Protein AF-A0A842L387-F1 (afdb_monomer_lite)

Radius of gyration: 20.66 Å; chains: 1; bounding box: 51×34×60 Å

Sequence (179 aa):
MAKFEDKVDLYDDRGNLVEEDVPIEALSPLWNPAIRSIVQGIKRTVAVNLEGIEGALKTAKVAGPGCRIPGRELDLDILGNAEAIAETAKEMIQVSEDDDTKVELLHGGKRALVQVPTTRFEAAAEYSVAPLVTASAFLQAIIKELDVSMYDANMVKAAILGRYPQSVEYLGGNIATML

Secondary structure (DSSP, 8-state):
--S---EEEEE-TTS-EEEEEEEGGGGSTTT-HHHHHHHHHHHHEEEEEHHHHHHHHHHT--SSTT---TT------TTTTHHHHHHHHHHHH-SSTTSS-EEEEETTTTEEEEE--HHHHHS-SSSTHHHHHHHHHHHHHHHHHTT--TTTHHHHHHHHHTTTTTSSS-TT-SEE---

Foldseek 3Di:
DDPDPDFDFDADPVGHTDGGRHDPCCPPCVNPVVSVVVVLQQLFKKKFQQLQLQVCQQQQVFQAPPDHDPPLHDRFPCLVCLPQLQVQLQVQQDPDPPFPWDWDAPPSSRMIITGRGCVQVVPDPGRVCNLVSSLVSSLVSSCVVRVADPVNSVSSSRQAQHNPPVPVGSHRHRMDGPD

Structure (mmCIF, N/CA/C/O backbone):
data_AF-A0A842L387-F1
#
_entry.id   AF-A0A842L387-F1
#
loop_
_atom_site.group_PDB
_atom_site.id
_atom_site.type_symbol
_atom_site.label_atom_id
_atom_site.label_alt_id
_atom_site.label_comp_id
_atom_site.label_asym_id
_atom_site.label_entity_id
_atom_site.label_seq_id
_atom_site.pdbx_PDB_ins_code
_atom_site.Cartn_x
_atom_site.Cartn_y
_atom_site.Cartn_z
_atom_site.occupancy
_atom_site.B_iso_or_equiv
_atom_site.auth_seq_id
_atom_site.auth_comp_id
_atom_site.auth_asym_id
_atom_site.auth_atom_id
_atom_site.pdbx_PDB_model_num
ATOM 1 N N . MET A 1 1 ? -19.598 5.202 33.213 1.00 61.97 1 MET A N 1
ATOM 2 C CA . MET A 1 1 ? -21.042 4.900 33.135 1.00 61.97 1 MET A CA 1
ATOM 3 C C . MET A 1 1 ? -21.438 5.145 31.690 1.00 61.97 1 MET A C 1
ATOM 5 O O . MET A 1 1 ? -20.968 6.148 31.159 1.00 61.97 1 MET A O 1
ATOM 9 N N . ALA A 1 2 ? -22.161 4.225 31.045 1.00 79.50 2 ALA A N 1
ATOM 10 C CA . ALA A 1 2 ? -22.647 4.460 29.685 1.00 79.50 2 ALA A CA 1
ATOM 11 C C . ALA A 1 2 ? -23.512 5.733 29.678 1.00 79.50 2 ALA A C 1
ATOM 13 O O . ALA A 1 2 ? -24.222 6.006 30.647 1.00 79.50 2 ALA A O 1
ATOM 14 N N . LYS A 1 3 ? -23.373 6.548 28.636 1.00 93.31 3 LYS A N 1
ATOM 15 C CA . LYS A 1 3 ? -24.178 7.745 28.397 1.00 93.31 3 LYS A CA 1
ATOM 16 C C . LYS A 1 3 ? -25.627 7.385 28.053 1.00 93.31 3 LYS A C 1
ATOM 18 O O . LYS A 1 3 ? -26.515 8.177 28.358 1.00 93.31 3 LYS A O 1
ATOM 23 N N . PHE A 1 4 ? -25.848 6.231 27.426 1.00 96.06 4 PHE A N 1
ATOM 24 C CA . PHE A 1 4 ? -27.168 5.727 27.046 1.00 96.06 4 PHE A CA 1
ATOM 25 C C . PHE A 1 4 ? -27.512 4.429 27.788 1.00 96.06 4 PHE A C 1
ATOM 27 O O . PHE A 1 4 ? -26.623 3.647 28.127 1.00 96.06 4 PHE A O 1
ATOM 34 N N . GLU A 1 5 ? -28.803 4.214 28.046 1.00 97.06 5 GLU A N 1
ATOM 35 C CA . GLU A 1 5 ? -29.317 3.005 28.711 1.00 97.06 5 GLU A CA 1
ATOM 36 C C . GLU A 1 5 ? -29.591 1.862 27.719 1.00 97.06 5 GLU A C 1
ATOM 38 O O . GLU 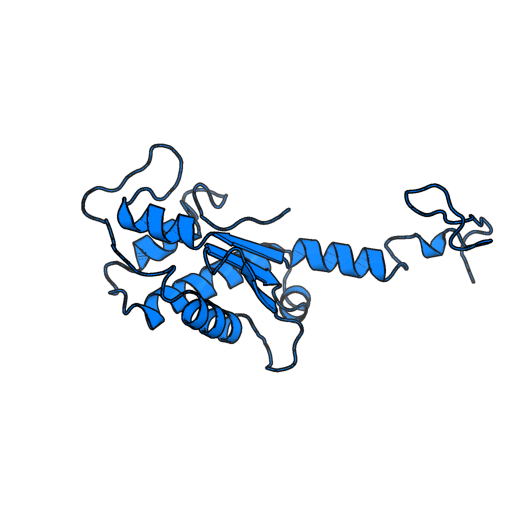A 1 5 ? -29.746 0.715 28.135 1.00 97.06 5 GLU A O 1
ATOM 43 N N . ASP A 1 6 ? -29.636 2.166 26.418 1.00 98.12 6 ASP A N 1
ATOM 44 C CA . ASP A 1 6 ? -29.956 1.217 25.357 1.00 98.12 6 ASP A CA 1
ATOM 45 C C . ASP A 1 6 ? -28.970 0.041 25.293 1.00 98.12 6 ASP A C 1
ATOM 47 O O . ASP A 1 6 ? -27.741 0.201 25.346 1.00 98.12 6 ASP A O 1
ATOM 51 N N . LYS A 1 7 ? -29.539 -1.150 25.090 1.00 98.38 7 LYS A N 1
ATOM 52 C CA . LYS A 1 7 ? -28.826 -2.409 24.880 1.00 98.38 7 LYS A CA 1
ATOM 53 C C . LYS A 1 7 ? -29.330 -3.123 23.634 1.00 98.38 7 LYS A C 1
ATOM 55 O O . LYS A 1 7 ? -30.480 -2.940 23.235 1.00 98.38 7 LYS A O 1
ATOM 60 N N . VAL A 1 8 ? -28.465 -3.935 23.036 1.00 98.31 8 VAL A N 1
ATOM 61 C CA . VAL A 1 8 ? -28.752 -4.723 21.834 1.00 98.31 8 VAL A CA 1
ATOM 62 C C . VAL A 1 8 ? -28.118 -6.107 21.918 1.00 98.31 8 VAL A C 1
ATOM 64 O O . VAL A 1 8 ? -27.053 -6.269 22.508 1.00 98.31 8 VAL A O 1
ATOM 67 N N . ASP A 1 9 ? -28.734 -7.074 21.248 1.00 98.69 9 ASP A N 1
ATOM 68 C CA . ASP A 1 9 ? -28.136 -8.383 20.998 1.00 98.69 9 ASP A CA 1
ATOM 69 C C . ASP A 1 9 ? -27.414 -8.359 19.643 1.00 98.69 9 ASP A C 1
ATOM 71 O O . ASP A 1 9 ? -27.943 -7.858 18.644 1.00 98.69 9 ASP A O 1
ATOM 75 N N . LEU A 1 10 ? -26.195 -8.888 19.597 1.00 98.62 10 LEU A N 1
ATOM 76 C CA . LEU A 1 10 ? -25.379 -8.984 18.392 1.00 98.62 10 LEU A CA 1
ATOM 77 C C . LEU A 1 10 ? -25.541 -10.361 17.760 1.00 98.62 10 LEU A C 1
ATOM 79 O O . LEU A 1 10 ? -25.453 -11.381 18.440 1.00 98.62 10 LEU A O 1
ATOM 83 N N . TYR A 1 11 ? -25.717 -10.381 16.443 1.00 98.62 11 TYR A N 1
ATOM 84 C CA . TYR A 1 11 ? -25.859 -11.594 15.643 1.00 98.62 11 TYR A CA 1
ATOM 85 C C . TYR A 1 11 ? -24.757 -11.668 14.582 1.00 98.62 11 TYR A C 1
ATOM 87 O O . TYR A 1 11 ? -24.257 -10.637 14.125 1.00 98.62 11 TYR A O 1
ATOM 95 N N . ASP A 1 12 ? -24.382 -12.885 14.191 1.00 98.44 12 ASP A N 1
ATOM 96 C CA . ASP A 1 12 ? -23.442 -13.130 13.099 1.00 98.44 12 ASP A CA 1
ATOM 97 C C . ASP A 1 12 ? -24.099 -12.926 11.718 1.00 98.44 12 ASP A C 1
ATOM 99 O O . ASP A 1 12 ? -25.302 -12.682 11.589 1.00 98.44 12 ASP A O 1
ATOM 103 N N . ASP A 1 13 ? -23.305 -13.049 10.654 1.00 98.25 13 ASP A N 1
ATOM 104 C CA . ASP A 1 13 ? -23.757 -12.900 9.263 1.00 98.25 13 ASP A CA 1
ATOM 105 C C . ASP A 1 13 ? -24.687 -14.031 8.776 1.00 98.25 13 ASP A C 1
ATOM 107 O O . ASP A 1 13 ? -25.170 -14.004 7.640 1.00 98.25 13 ASP A O 1
ATOM 111 N N . ARG A 1 14 ? -24.982 -15.009 9.638 1.00 98.25 14 ARG A N 1
ATOM 112 C CA . ARG A 1 14 ? -25.902 -16.129 9.406 1.00 98.25 14 ARG A CA 1
ATOM 113 C C . ARG A 1 14 ? -27.146 -16.053 10.292 1.00 98.25 14 ARG A C 1
ATOM 115 O O . ARG A 1 14 ? -27.994 -16.941 10.203 1.00 98.25 14 ARG A O 1
ATOM 122 N N . GLY A 1 15 ? -27.273 -15.004 11.104 1.00 98.12 15 GLY A N 1
ATOM 123 C CA . GLY A 1 15 ? -28.401 -14.795 12.004 1.00 98.12 15 GLY A CA 1
ATOM 124 C C . GLY A 1 15 ? -28.352 -15.639 13.278 1.00 98.12 15 GLY A C 1
ATOM 125 O O . GLY A 1 15 ? -29.393 -15.820 13.906 1.00 98.12 15 GLY A O 1
ATOM 126 N N . ASN A 1 16 ? -27.186 -16.153 13.677 1.00 98.62 16 ASN A N 1
ATOM 127 C CA . ASN A 1 16 ? -27.004 -16.770 14.992 1.00 98.62 16 ASN A CA 1
ATOM 128 C C . ASN A 1 16 ? -26.611 -15.706 16.016 1.00 98.62 16 ASN A C 1
ATOM 130 O O . ASN A 1 16 ? -25.822 -14.812 15.717 1.00 98.62 16 ASN A O 1
ATOM 134 N N . LEU A 1 17 ? -27.148 -15.818 17.227 1.00 98.38 17 LEU A N 1
ATOM 135 C CA . LEU A 1 17 ? -26.799 -14.946 18.343 1.00 98.38 17 LEU A CA 1
ATOM 136 C C . LEU A 1 17 ? -25.315 -15.115 18.717 1.00 98.38 17 LEU A C 1
ATOM 138 O O . LEU A 1 17 ? -24.831 -16.241 18.840 1.00 98.38 17 LEU A O 1
ATOM 142 N N . VAL A 1 18 ? -24.616 -13.997 18.909 1.00 98.50 18 VAL A N 1
ATOM 143 C CA . VAL A 1 18 ? -23.188 -13.927 19.263 1.00 98.50 18 VAL A CA 1
ATOM 144 C C . VAL A 1 18 ? -23.000 -13.410 20.684 1.00 98.50 18 VAL A C 1
ATOM 146 O O . VAL A 1 18 ? -22.237 -14.000 21.439 1.00 98.50 18 VAL A O 1
ATOM 149 N N . GLU A 1 19 ? -23.683 -12.321 21.041 1.00 98.44 19 GLU A N 1
ATOM 150 C CA . GLU A 1 19 ? -23.572 -11.680 22.355 1.00 98.44 19 GLU A CA 1
ATOM 151 C C . GLU A 1 19 ? -24.895 -10.991 22.702 1.00 98.44 19 GLU A C 1
ATOM 153 O O . GLU A 1 19 ? -25.481 -10.333 21.844 1.00 98.44 19 GLU A O 1
ATOM 158 N N . GLU A 1 20 ? -25.365 -11.129 23.939 1.00 98.31 20 GLU A N 1
ATOM 159 C CA . GLU A 1 20 ? -26.621 -10.525 24.403 1.00 98.31 20 GLU A CA 1
ATOM 160 C C . GLU A 1 20 ? -26.370 -9.247 25.204 1.00 98.31 20 GLU A C 1
ATOM 162 O O . GLU A 1 20 ? -25.316 -9.064 25.818 1.00 98.31 20 GLU A O 1
ATOM 167 N N . ASP A 1 21 ? -27.389 -8.390 25.266 1.00 97.62 21 ASP A N 1
ATOM 168 C CA . ASP A 1 21 ? -27.487 -7.325 26.264 1.00 97.62 21 ASP A CA 1
ATOM 169 C C . ASP A 1 21 ? -26.314 -6.314 26.224 1.00 97.62 21 ASP A C 1
ATOM 171 O O . ASP A 1 21 ? -25.951 -5.682 27.229 1.00 97.62 21 ASP A O 1
ATOM 175 N N . VAL A 1 22 ? -25.727 -6.136 25.036 1.00 98.06 22 VAL A N 1
ATOM 176 C CA . VAL A 1 22 ? -24.550 -5.301 24.784 1.00 98.06 22 VAL A CA 1
ATOM 177 C C . VAL A 1 22 ? -24.939 -3.823 24.847 1.00 98.06 22 VAL A C 1
ATOM 179 O O . VAL A 1 22 ? -25.831 -3.397 24.111 1.00 98.06 22 VAL A O 1
ATOM 182 N N . PRO A 1 23 ? -24.259 -2.992 25.660 1.00 97.81 23 PRO A N 1
ATOM 183 C CA . PRO A 1 23 ? -24.499 -1.552 25.668 1.00 97.81 23 PRO A CA 1
ATOM 184 C C . PRO A 1 23 ? -24.278 -0.949 24.279 1.00 97.81 23 PRO A C 1
ATOM 186 O O . PRO A 1 23 ? -23.238 -1.195 23.664 1.00 97.81 23 PRO A O 1
ATOM 189 N N . ILE A 1 24 ? -25.194 -0.098 23.808 1.00 97.50 24 ILE A N 1
ATOM 190 C CA . ILE A 1 24 ? -25.141 0.442 22.437 1.00 97.50 24 ILE A CA 1
ATOM 191 C C . ILE A 1 24 ? -23.810 1.148 22.111 1.00 97.50 24 ILE A C 1
ATOM 193 O O . ILE A 1 24 ? -23.311 1.102 20.987 1.00 97.50 24 ILE A O 1
ATOM 197 N N . GLU A 1 25 ? -23.174 1.761 23.112 1.00 97.06 25 GLU A N 1
ATOM 198 C CA . GLU A 1 25 ? -21.889 2.449 22.959 1.00 97.06 25 GLU A CA 1
ATOM 199 C C . GLU A 1 25 ? -20.713 1.518 22.661 1.00 97.06 25 GLU A C 1
ATOM 201 O O . GLU A 1 25 ? -19.718 1.985 22.106 1.00 97.06 25 GLU A O 1
ATOM 206 N N . ALA A 1 26 ? -20.821 0.217 22.945 1.00 97.19 26 ALA A N 1
ATOM 207 C CA . ALA A 1 26 ? -19.797 -0.761 22.580 1.00 97.19 26 ALA A CA 1
ATOM 208 C C . ALA A 1 26 ? -19.633 -0.897 21.053 1.00 97.19 26 ALA A C 1
ATOM 210 O O . ALA A 1 26 ? -18.583 -1.334 20.580 1.00 97.19 26 ALA A O 1
ATOM 211 N N . LEU A 1 27 ? -20.638 -0.483 20.273 1.00 97.50 27 LEU A N 1
ATOM 212 C CA . LEU A 1 27 ? -20.597 -0.431 18.807 1.00 97.50 27 LEU A CA 1
ATOM 213 C C . LEU A 1 27 ? -20.150 0.933 18.261 1.00 97.50 27 LEU A C 1
ATOM 215 O O . LEU A 1 27 ? -19.971 1.093 17.055 1.00 97.50 27 LEU A O 1
ATOM 219 N N . SER A 1 28 ? -19.964 1.935 19.124 1.00 97.56 28 SER A N 1
ATOM 220 C CA . SER A 1 28 ? -19.548 3.271 18.700 1.00 97.56 28 SER A CA 1
ATOM 221 C C . SER A 1 28 ? -18.117 3.256 18.149 1.00 97.56 28 SER A C 1
ATOM 223 O O . SER A 1 28 ? -17.231 2.694 18.799 1.00 97.56 28 SER A O 1
ATOM 225 N N . PRO A 1 29 ? -17.823 3.965 17.040 1.00 98.06 29 PRO A N 1
ATOM 226 C CA . PRO A 1 29 ? -16.456 4.124 16.534 1.00 98.06 29 PRO A CA 1
ATOM 227 C C . PRO A 1 29 ? -15.468 4.723 17.542 1.00 98.06 29 PRO A C 1
ATOM 229 O O . PRO A 1 29 ? -14.259 4.562 17.393 1.00 98.06 29 PRO A O 1
ATOM 232 N N . LEU A 1 30 ? -15.971 5.428 18.559 1.00 96.75 30 LEU A N 1
ATOM 233 C CA . LEU A 1 30 ? -15.150 6.055 19.596 1.00 96.75 30 LEU A CA 1
ATOM 234 C C . LEU A 1 30 ? -14.648 5.056 20.649 1.00 96.75 30 LEU A C 1
ATOM 236 O O . LEU A 1 30 ? -13.646 5.328 21.306 1.00 96.75 30 LEU A O 1
ATOM 240 N N . TRP A 1 31 ? -15.332 3.920 20.807 1.00 96.00 31 TRP A N 1
ATOM 241 C CA . TRP A 1 31 ? -15.058 2.938 21.861 1.00 96.00 31 TRP A CA 1
ATOM 242 C C . TRP A 1 31 ? -14.680 1.565 21.314 1.00 96.00 31 TRP A C 1
ATOM 244 O O . TRP A 1 31 ? -13.880 0.866 21.930 1.00 96.00 31 TRP A O 1
ATOM 254 N N . ASN A 1 32 ? -15.228 1.176 20.162 1.00 98.19 32 ASN A N 1
ATOM 255 C CA . ASN A 1 32 ? -15.028 -0.150 19.607 1.00 98.19 32 ASN A CA 1
ATOM 256 C C . ASN A 1 32 ? -13.594 -0.313 19.050 1.00 98.19 32 ASN A C 1
ATOM 258 O O . ASN A 1 32 ? -13.234 0.340 18.060 1.00 98.19 32 ASN A O 1
ATOM 262 N N . PRO A 1 33 ? -12.764 -1.201 19.632 1.00 97.94 33 PRO A N 1
ATOM 263 C CA . PRO A 1 33 ? -11.376 -1.362 19.206 1.00 97.94 33 PRO A CA 1
ATOM 264 C C . PRO A 1 33 ? -11.254 -1.966 17.801 1.00 97.94 33 PRO A C 1
ATOM 266 O O . PRO A 1 33 ? -10.316 -1.625 17.080 1.00 97.94 33 PRO A O 1
ATOM 269 N N . ALA A 1 34 ? -12.205 -2.806 17.377 1.00 98.31 34 ALA A N 1
ATOM 270 C CA . ALA A 1 34 ? -12.204 -3.379 16.034 1.00 98.31 34 ALA A CA 1
ATOM 271 C C . ALA A 1 34 ? -12.472 -2.299 14.976 1.00 98.31 34 ALA A C 1
ATOM 273 O O . ALA A 1 34 ? -11.735 -2.225 13.997 1.00 98.31 34 ALA A O 1
ATOM 274 N N . ILE A 1 35 ? -13.434 -1.394 15.203 1.00 98.69 35 ILE A N 1
ATOM 275 C CA . ILE A 1 35 ? -13.677 -0.253 14.299 1.00 98.69 35 ILE A CA 1
ATOM 276 C C . ILE A 1 35 ? -12.431 0.631 14.207 1.00 98.69 35 ILE A C 1
ATOM 278 O O . ILE A 1 35 ? -12.009 0.989 13.106 1.00 98.69 35 ILE A O 1
ATOM 282 N N . ARG A 1 36 ? -11.793 0.947 15.343 1.00 97.50 36 ARG A N 1
ATOM 283 C CA . ARG A 1 36 ? -10.553 1.737 15.350 1.00 97.50 36 ARG A CA 1
ATOM 284 C C . ARG A 1 36 ? -9.440 1.051 14.551 1.00 97.50 36 ARG A C 1
ATOM 286 O O . ARG A 1 36 ? -8.777 1.716 13.756 1.00 97.50 36 ARG A O 1
ATOM 293 N N . SER A 1 37 ? -9.271 -0.259 14.729 1.00 98.12 37 SER A N 1
ATOM 294 C CA . SER A 1 37 ? -8.294 -1.063 13.987 1.00 98.12 37 SER A CA 1
ATOM 295 C C . SER A 1 37 ? -8.591 -1.083 12.483 1.00 98.12 37 SER A C 1
ATOM 297 O O . SER A 1 37 ? -7.686 -0.846 11.687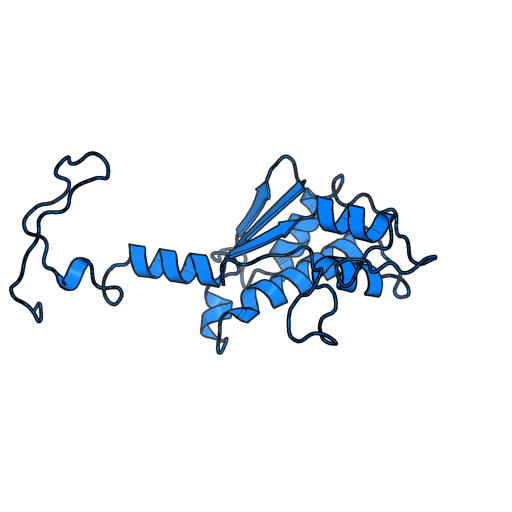 1.00 98.12 37 SER A O 1
ATOM 299 N N . ILE A 1 38 ? -9.857 -1.255 12.083 1.00 98.62 38 ILE A N 1
ATOM 300 C CA . ILE A 1 38 ? -10.292 -1.219 10.677 1.00 98.62 38 ILE A CA 1
ATOM 301 C C . ILE A 1 38 ? -9.979 0.143 10.049 1.00 98.62 38 ILE A C 1
ATOM 303 O O . ILE A 1 38 ? -9.361 0.199 8.988 1.00 98.62 38 ILE A O 1
ATOM 307 N N . VAL A 1 39 ? -10.345 1.248 10.707 1.00 98.44 39 VAL A N 1
ATOM 308 C CA . VAL A 1 39 ? -10.088 2.605 10.194 1.00 98.44 39 VAL A CA 1
ATOM 309 C C . VAL A 1 39 ? -8.587 2.872 10.062 1.00 98.44 39 VAL A C 1
ATOM 311 O O . VAL A 1 39 ? -8.144 3.398 9.041 1.00 98.44 39 VAL A O 1
ATOM 314 N N . GLN A 1 40 ? -7.785 2.492 11.061 1.00 97.69 40 GLN A N 1
ATOM 315 C CA . GLN A 1 40 ? -6.325 2.602 10.974 1.00 97.69 40 GLN A CA 1
ATOM 316 C C . GLN A 1 40 ? -5.763 1.733 9.842 1.00 97.69 40 GLN A C 1
ATOM 318 O O . GLN A 1 40 ? -4.915 2.202 9.085 1.00 97.69 40 GLN A O 1
ATOM 323 N N . GLY A 1 41 ? -6.273 0.511 9.682 1.00 98.44 41 GLY A N 1
ATOM 324 C CA . GLY A 1 41 ? -5.932 -0.397 8.592 1.00 98.44 41 GLY A CA 1
ATOM 325 C C . GLY A 1 41 ? -6.198 0.217 7.220 1.00 98.44 41 GLY A C 1
ATOM 326 O O . GLY A 1 41 ? -5.293 0.243 6.390 1.00 98.44 41 GLY A O 1
ATOM 327 N N . ILE A 1 42 ? -7.386 0.786 7.002 1.00 98.69 42 ILE A N 1
ATOM 328 C CA . ILE A 1 42 ? -7.756 1.461 5.747 1.00 98.69 42 ILE A CA 1
ATOM 329 C C . ILE A 1 42 ? -6.803 2.623 5.443 1.00 98.69 42 ILE A C 1
ATOM 331 O O . ILE A 1 42 ? -6.313 2.732 4.322 1.00 98.69 42 ILE A O 1
ATOM 335 N N . LYS A 1 43 ? -6.498 3.469 6.436 1.00 98.75 43 LYS A N 1
ATOM 336 C CA . LYS A 1 43 ? -5.604 4.626 6.253 1.00 98.75 43 LYS A CA 1
ATOM 337 C C . LYS A 1 43 ? -4.174 4.233 5.892 1.00 98.75 43 LYS A C 1
ATOM 339 O O . LYS A 1 43 ? -3.507 4.989 5.193 1.00 98.75 43 LYS A O 1
ATOM 344 N N . ARG A 1 44 ? -3.688 3.102 6.413 1.00 98.69 44 ARG A N 1
ATOM 345 C CA . ARG A 1 44 ? -2.269 2.726 6.337 1.00 98.69 44 ARG A CA 1
ATOM 346 C C . ARG A 1 44 ? -1.929 1.653 5.316 1.00 98.69 44 ARG A C 1
ATOM 348 O O . ARG A 1 44 ? -0.750 1.351 5.150 1.00 98.69 44 ARG A O 1
ATOM 355 N N . THR A 1 45 ? -2.934 1.083 4.656 1.00 98.94 45 THR A N 1
ATOM 356 C CA . THR A 1 45 ? -2.737 -0.016 3.709 1.00 98.94 45 THR A CA 1
ATOM 357 C C . THR A 1 45 ? -2.649 0.500 2.276 1.00 98.94 45 THR A C 1
ATOM 359 O O . THR A 1 45 ? -3.534 1.209 1.801 1.00 98.94 45 THR A O 1
ATOM 362 N N . VAL A 1 46 ? -1.589 0.103 1.576 1.00 98.94 46 VAL A N 1
ATOM 363 C CA . VAL A 1 46 ? -1.324 0.419 0.171 1.00 98.94 46 VAL A CA 1
ATOM 364 C C . VAL A 1 46 ? -1.116 -0.886 -0.591 1.00 98.94 46 VAL A C 1
ATOM 366 O O . VAL A 1 46 ? -0.366 -1.761 -0.157 1.00 98.94 46 VAL A O 1
ATOM 369 N N . ALA A 1 47 ? -1.767 -1.019 -1.742 1.00 98.88 47 ALA A N 1
ATOM 370 C CA . ALA A 1 47 ? -1.508 -2.094 -2.690 1.00 98.88 47 ALA A CA 1
ATOM 371 C C . ALA A 1 47 ? -0.482 -1.625 -3.727 1.00 98.88 47 ALA A C 1
ATOM 373 O O . ALA A 1 47 ? -0.685 -0.602 -4.380 1.00 98.88 47 ALA A O 1
ATOM 374 N N . VAL A 1 48 ? 0.599 -2.384 -3.905 1.00 98.94 48 VAL A N 1
ATOM 375 C CA . VAL A 1 48 ? 1.644 -2.129 -4.905 1.00 98.94 48 VAL A CA 1
ATOM 376 C C . VAL A 1 48 ? 1.550 -3.182 -6.004 1.00 98.94 48 VAL A C 1
ATOM 378 O O . VAL A 1 48 ? 1.584 -4.380 -5.725 1.00 98.94 48 VAL A O 1
ATOM 381 N N . ASN A 1 49 ? 1.437 -2.754 -7.261 1.00 98.88 49 ASN A N 1
ATOM 382 C CA . ASN A 1 49 ? 1.380 -3.636 -8.424 1.00 98.88 49 ASN A CA 1
ATOM 383 C C . ASN A 1 49 ? 2.757 -3.733 -9.102 1.00 98.88 49 ASN A C 1
ATOM 385 O O . ASN A 1 49 ? 3.040 -2.989 -10.039 1.00 98.88 49 ASN A O 1
ATOM 389 N N . LEU A 1 50 ? 3.605 -4.656 -8.634 1.00 98.94 50 LEU A N 1
ATOM 390 C CA . LEU A 1 50 ? 4.958 -4.870 -9.169 1.00 98.94 50 LEU A CA 1
ATOM 391 C C . LEU A 1 50 ? 4.935 -5.313 -10.640 1.00 98.94 50 LEU A C 1
ATOM 393 O O . LEU A 1 50 ? 5.694 -4.783 -11.446 1.00 98.94 50 LEU A O 1
ATOM 397 N N . GLU A 1 51 ? 3.990 -6.183 -11.014 1.00 98.88 51 GLU A N 1
ATOM 398 C CA . GLU A 1 51 ? 3.772 -6.597 -12.413 1.00 98.88 51 GLU A CA 1
ATOM 399 C C . GLU A 1 51 ? 3.406 -5.399 -13.308 1.00 98.88 51 GLU A C 1
ATOM 401 O O . GLU A 1 51 ? 3.876 -5.279 -14.440 1.00 98.88 51 GLU A O 1
ATOM 406 N N . GLY A 1 52 ? 2.596 -4.473 -12.788 1.00 98.81 52 GLY A N 1
ATOM 407 C CA . GLY A 1 52 ? 2.246 -3.234 -13.482 1.00 98.81 52 GLY A CA 1
ATOM 408 C C . GLY A 1 52 ? 3.424 -2.271 -13.636 1.00 98.81 52 GLY A C 1
ATOM 409 O O . GLY A 1 52 ? 3.589 -1.688 -14.708 1.00 98.81 52 GLY A O 1
ATOM 410 N N . ILE A 1 53 ? 4.259 -2.128 -12.600 1.00 98.94 53 ILE A N 1
ATOM 411 C CA . ILE A 1 53 ? 5.474 -1.298 -12.644 1.00 98.94 53 ILE A CA 1
ATOM 412 C C . ILE A 1 53 ? 6.432 -1.835 -13.713 1.00 98.94 53 ILE A C 1
ATOM 414 O O . ILE A 1 53 ? 6.850 -1.073 -14.585 1.00 98.94 53 ILE A O 1
ATOM 418 N N . GLU A 1 54 ? 6.722 -3.138 -13.691 1.00 98.88 54 GLU A N 1
ATOM 419 C CA . GLU A 1 54 ? 7.591 -3.792 -14.675 1.00 98.88 54 GLU A CA 1
ATOM 420 C C . GLU A 1 54 ? 7.072 -3.601 -16.105 1.00 98.88 54 GLU A C 1
ATOM 422 O O . GLU A 1 54 ? 7.795 -3.131 -16.985 1.00 98.88 54 GLU A O 1
ATOM 427 N N . GLY A 1 55 ? 5.784 -3.871 -16.338 1.00 98.81 55 GLY A N 1
ATOM 428 C CA . GLY A 1 55 ? 5.169 -3.701 -17.654 1.00 98.81 55 GLY A CA 1
ATOM 429 C C . GLY A 1 55 ? 5.164 -2.248 -18.148 1.00 98.81 55 GLY A C 1
ATOM 430 O O . GLY A 1 55 ? 5.384 -1.991 -19.339 1.00 98.81 55 GLY A O 1
ATOM 431 N N . ALA A 1 56 ? 4.936 -1.281 -17.253 1.00 98.81 56 ALA A N 1
ATOM 432 C CA . ALA A 1 56 ? 4.960 0.143 -17.581 1.00 98.81 56 ALA A CA 1
ATOM 433 C C . ALA A 1 56 ? 6.365 0.606 -17.986 1.00 98.81 56 ALA A C 1
ATOM 435 O O . ALA A 1 56 ? 6.505 1.325 -18.979 1.00 98.81 56 ALA A O 1
ATOM 436 N N . LEU A 1 57 ? 7.395 0.150 -17.270 1.00 98.88 57 LEU A N 1
ATOM 437 C CA . LEU A 1 57 ? 8.798 0.427 -17.576 1.00 98.88 57 LEU A CA 1
ATOM 438 C C . LEU A 1 57 ? 9.227 -0.209 -18.898 1.00 98.88 57 LEU A C 1
ATOM 440 O O . LEU A 1 57 ? 9.705 0.498 -19.788 1.00 98.88 57 LEU A O 1
ATOM 444 N N . LYS A 1 58 ? 8.939 -1.500 -19.084 1.00 98.81 58 LYS A N 1
ATOM 445 C CA . LYS A 1 58 ? 9.292 -2.257 -20.293 1.00 98.81 58 LYS A CA 1
ATOM 446 C C . LYS A 1 58 ? 8.714 -1.650 -21.570 1.00 98.81 58 LYS A C 1
ATOM 448 O O . LYS A 1 58 ? 9.288 -1.779 -22.647 1.00 98.81 58 LYS A O 1
ATOM 453 N N . THR A 1 59 ? 7.565 -0.983 -21.468 1.00 98.75 59 THR A N 1
ATOM 454 C CA . THR A 1 59 ? 6.866 -0.381 -22.616 1.00 98.75 59 THR A CA 1
ATOM 455 C C . THR A 1 59 ? 6.932 1.147 -22.662 1.00 98.75 59 THR A C 1
ATOM 457 O O . THR A 1 59 ? 6.373 1.751 -23.585 1.00 98.75 59 THR A O 1
ATOM 460 N N . ALA A 1 60 ? 7.582 1.770 -21.674 1.00 98.62 60 ALA A N 1
ATOM 461 C CA . ALA A 1 60 ? 7.574 3.210 -21.416 1.00 98.62 60 ALA A CA 1
ATOM 462 C C . ALA A 1 60 ? 6.162 3.835 -21.380 1.00 98.62 60 ALA A C 1
ATOM 464 O O . ALA A 1 60 ? 5.982 5.010 -21.718 1.00 98.62 60 ALA A O 1
ATOM 465 N N . LYS A 1 61 ? 5.144 3.054 -20.994 1.00 98.69 61 LYS A N 1
ATOM 466 C CA . LYS A 1 61 ? 3.748 3.493 -20.841 1.00 98.69 61 LYS A CA 1
ATOM 467 C C . LYS A 1 61 ? 3.517 3.990 -19.418 1.00 98.69 61 LYS A C 1
ATOM 469 O O . LYS A 1 61 ? 2.945 3.295 -18.584 1.00 98.69 61 LYS A O 1
ATOM 474 N N . VAL A 1 62 ? 3.994 5.199 -19.150 1.00 98.38 62 VAL A N 1
ATOM 475 C CA . VAL A 1 62 ? 3.896 5.867 -17.846 1.00 98.38 62 VAL A CA 1
ATOM 476 C C . VAL A 1 62 ? 2.989 7.098 -17.919 1.00 98.38 62 VAL A C 1
ATOM 478 O O . VAL A 1 62 ? 2.665 7.580 -19.004 1.00 98.38 62 VAL A O 1
ATOM 481 N N . ALA A 1 63 ? 2.606 7.636 -16.758 1.00 95.44 63 ALA A N 1
ATOM 482 C CA . ALA A 1 63 ? 1.840 8.880 -16.611 1.00 95.44 63 ALA A CA 1
ATOM 483 C C . ALA A 1 63 ? 0.376 8.855 -17.106 1.00 95.44 63 ALA A C 1
ATOM 485 O O . ALA A 1 63 ? -0.225 9.920 -17.255 1.00 95.44 63 ALA A O 1
ATOM 486 N N . GLY A 1 64 ? -0.228 7.683 -17.321 1.00 95.62 64 GLY A N 1
ATOM 487 C CA . GLY A 1 64 ? -1.679 7.530 -17.508 1.00 95.62 64 GLY A CA 1
ATOM 488 C C . GLY A 1 64 ? -2.124 7.000 -18.878 1.00 95.62 64 GLY A C 1
ATOM 489 O O . GLY A 1 64 ? -1.293 6.694 -19.734 1.00 95.62 64 GLY A O 1
ATOM 490 N N . PRO A 1 65 ? -3.446 6.856 -19.091 1.00 96.69 65 PRO A N 1
ATOM 491 C CA . PRO A 1 65 ? -3.999 6.227 -20.288 1.00 96.69 65 PRO A CA 1
ATOM 492 C C . PRO A 1 65 ? -3.556 6.914 -21.584 1.00 96.69 65 PRO A C 1
ATOM 494 O O . PRO A 1 65 ? -3.605 8.136 -21.703 1.00 96.69 65 PRO A O 1
ATOM 497 N N . GLY A 1 66 ? -3.129 6.115 -22.564 1.00 96.75 66 GLY A N 1
ATOM 498 C CA . GLY A 1 66 ? -2.685 6.601 -23.875 1.00 96.75 66 GLY A CA 1
ATOM 499 C C . GLY A 1 66 ? -1.291 7.239 -23.900 1.00 96.75 66 GLY A C 1
ATOM 500 O O . GLY A 1 66 ? -0.793 7.536 -24.984 1.00 96.75 66 GLY A O 1
ATOM 501 N N . CYS A 1 67 ? -0.631 7.420 -22.753 1.00 98.31 67 CYS A N 1
ATOM 502 C CA . CYS A 1 67 ? 0.715 7.978 -22.693 1.00 98.31 67 CYS A CA 1
ATOM 503 C C . CYS A 1 67 ? 1.791 6.914 -22.935 1.00 98.31 67 CYS A C 1
ATOM 505 O O . CYS A 1 67 ? 1.713 5.787 -22.443 1.00 98.31 67 CYS A O 1
ATOM 507 N N . ARG A 1 68 ? 2.820 7.299 -23.692 1.00 98.44 68 ARG A N 1
ATOM 508 C CA . ARG A 1 68 ? 4.049 6.531 -23.901 1.00 98.44 68 ARG A CA 1
ATOM 509 C C . ARG A 1 68 ? 5.198 7.491 -24.188 1.00 98.44 68 ARG A C 1
ATOM 511 O O . ARG A 1 68 ? 4.984 8.485 -24.879 1.00 98.44 68 ARG A O 1
ATOM 518 N N . ILE A 1 69 ? 6.399 7.174 -23.708 1.00 98.56 69 ILE A N 1
ATOM 519 C CA . ILE A 1 69 ? 7.620 7.944 -23.982 1.00 98.56 69 ILE A CA 1
ATOM 520 C C . ILE A 1 69 ? 8.618 7.047 -24.735 1.00 98.56 69 ILE A C 1
ATOM 522 O O . ILE A 1 69 ? 9.412 6.359 -24.100 1.00 98.56 69 ILE A O 1
ATOM 526 N N . PRO A 1 70 ? 8.563 6.987 -26.079 1.00 98.31 70 PRO A N 1
ATOM 527 C CA . PRO A 1 70 ? 9.463 6.135 -26.856 1.00 98.31 70 PRO A CA 1
ATOM 528 C C . PRO A 1 70 ? 10.941 6.472 -26.613 1.00 98.31 70 PRO A C 1
ATOM 530 O O . PRO A 1 70 ? 11.302 7.648 -26.560 1.00 98.31 70 PRO A O 1
ATOM 533 N N . GLY A 1 71 ? 11.790 5.451 -26.496 1.00 98.44 71 GLY A N 1
ATOM 534 C CA . GLY A 1 71 ? 13.220 5.594 -26.201 1.00 98.44 71 GLY A CA 1
ATOM 535 C C . GLY A 1 71 ? 13.546 5.690 -24.707 1.00 98.44 71 GLY A C 1
ATOM 536 O O . GLY A 1 71 ? 14.689 5.962 -24.349 1.00 98.44 71 GLY A O 1
ATOM 537 N N . ARG A 1 72 ? 12.550 5.501 -23.834 1.00 98.69 72 ARG A N 1
ATOM 538 C CA . ARG A 1 72 ? 12.693 5.486 -22.367 1.00 98.69 72 ARG A CA 1
ATOM 539 C C . ARG A 1 72 ? 12.255 4.152 -21.755 1.00 98.69 72 ARG A C 1
ATOM 541 O O . ARG A 1 72 ? 11.948 4.093 -20.568 1.00 98.69 72 ARG A O 1
ATOM 548 N N . GLU A 1 73 ? 12.164 3.107 -22.572 1.00 98.81 73 GLU A N 1
ATOM 549 C CA . GLU A 1 73 ? 11.886 1.745 -22.127 1.00 98.81 73 GLU A CA 1
ATOM 550 C C . GLU A 1 73 ? 13.008 1.228 -21.212 1.00 98.81 73 GLU A C 1
ATOM 552 O O . GLU A 1 73 ? 14.186 1.423 -21.505 1.00 98.81 73 GLU A O 1
ATOM 557 N N . LEU A 1 74 ? 12.636 0.544 -20.128 1.00 98.69 74 LEU A N 1
ATOM 558 C CA . LEU A 1 74 ? 13.563 -0.114 -19.203 1.00 98.69 74 LEU A CA 1
ATOM 559 C C . LEU A 1 74 ? 13.102 -1.553 -18.978 1.00 98.69 74 LEU A C 1
ATOM 561 O O . LEU A 1 74 ? 11.995 -1.771 -18.488 1.00 98.69 74 LEU A O 1
ATOM 565 N N . ASP A 1 75 ? 13.937 -2.524 -19.349 1.00 98.50 75 ASP A N 1
ATOM 566 C CA . ASP A 1 75 ? 13.664 -3.946 -19.122 1.00 98.50 75 ASP A CA 1
ATOM 567 C C . ASP A 1 75 ? 14.331 -4.381 -17.815 1.00 98.50 75 ASP A C 1
ATOM 569 O O . ASP A 1 75 ? 15.528 -4.662 -17.779 1.00 98.50 75 ASP A O 1
ATOM 573 N N . LEU A 1 76 ? 13.563 -4.341 -16.728 1.00 98.50 76 LEU A N 1
ATOM 574 C CA . LEU A 1 76 ? 14.017 -4.650 -15.375 1.00 98.50 76 LEU A CA 1
ATOM 575 C C . LEU A 1 76 ? 13.303 -5.906 -14.876 1.00 98.50 76 LEU A C 1
ATOM 577 O O . LEU A 1 76 ? 12.085 -5.989 -14.997 1.00 98.50 76 LEU A O 1
ATOM 581 N N . ASP A 1 77 ? 14.033 -6.846 -14.277 1.00 98.44 77 ASP A N 1
ATOM 582 C CA . ASP A 1 77 ? 13.450 -8.055 -13.679 1.00 98.44 77 ASP A CA 1
ATOM 583 C C . ASP A 1 77 ? 12.938 -7.769 -12.255 1.00 98.44 77 ASP A C 1
ATOM 585 O O . ASP A 1 77 ? 13.524 -8.186 -11.256 1.00 98.44 77 ASP A O 1
ATOM 589 N N . ILE A 1 78 ? 11.867 -6.979 -12.146 1.00 98.81 78 ILE A N 1
ATOM 590 C CA . ILE A 1 78 ? 11.270 -6.600 -10.856 1.00 98.81 78 ILE A CA 1
ATOM 591 C C . ILE A 1 78 ? 10.595 -7.812 -10.216 1.00 98.81 78 ILE A C 1
ATOM 593 O O . ILE A 1 78 ? 10.719 -8.020 -9.010 1.00 98.81 78 ILE A O 1
ATOM 597 N N . LEU A 1 79 ? 9.882 -8.615 -11.004 1.00 98.56 79 LEU A N 1
ATOM 598 C CA . LEU A 1 79 ? 9.179 -9.793 -10.509 1.00 98.56 79 LEU A CA 1
ATOM 599 C C . LEU A 1 79 ? 10.140 -10.881 -10.017 1.00 98.56 79 LEU A C 1
ATOM 601 O O . LEU A 1 79 ? 9.861 -11.491 -8.984 1.00 98.56 79 LEU A O 1
ATOM 605 N N . GLY A 1 80 ? 11.276 -11.094 -10.690 1.00 98.50 80 GLY A N 1
ATOM 606 C CA . GLY A 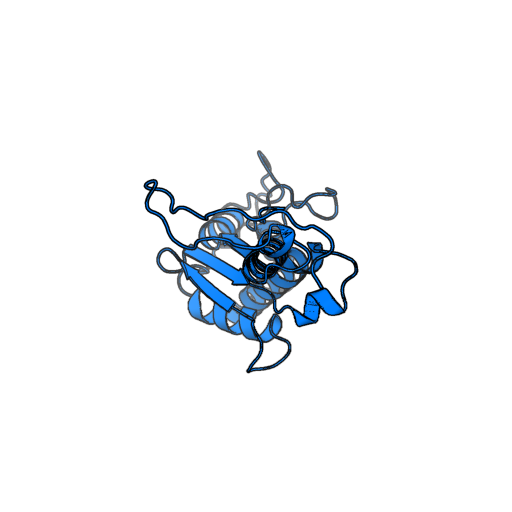1 80 ? 12.315 -12.023 -10.240 1.00 98.50 80 GLY A CA 1
ATOM 607 C C . GLY A 1 80 ? 13.016 -11.588 -8.949 1.00 98.50 80 GLY A C 1
ATOM 608 O O . GLY A 1 80 ? 13.500 -12.437 -8.206 1.00 98.50 80 GLY A O 1
ATOM 609 N N . ASN A 1 81 ? 13.005 -10.286 -8.639 1.00 98.75 81 ASN A N 1
ATOM 610 C CA . ASN A 1 81 ? 13.648 -9.693 -7.459 1.00 98.75 81 ASN A CA 1
ATOM 611 C C . ASN A 1 81 ? 12.639 -9.152 -6.426 1.00 98.75 81 ASN A C 1
ATOM 613 O O . ASN A 1 81 ? 12.994 -8.349 -5.561 1.00 98.75 81 ASN A O 1
ATOM 617 N N . ALA A 1 82 ? 11.375 -9.584 -6.493 1.00 98.75 82 ALA A N 1
ATOM 618 C CA . ALA A 1 82 ? 10.298 -9.035 -5.668 1.00 98.75 82 ALA A CA 1
ATOM 619 C C . ALA A 1 82 ? 10.553 -9.169 -4.156 1.00 98.75 82 ALA A C 1
ATOM 621 O O . ALA A 1 82 ? 10.174 -8.278 -3.399 1.00 98.75 82 ALA A O 1
ATOM 622 N N . GLU A 1 83 ? 11.194 -10.257 -3.717 1.00 98.75 83 GLU A N 1
ATOM 623 C CA . GLU A 1 83 ? 11.542 -10.497 -2.308 1.00 98.75 83 GLU A CA 1
ATOM 624 C C . GLU A 1 83 ? 12.572 -9.484 -1.795 1.00 98.75 83 GLU A C 1
ATOM 626 O O . GLU A 1 83 ? 12.283 -8.768 -0.837 1.00 98.75 83 GLU A O 1
ATOM 631 N N . ALA A 1 84 ? 13.700 -9.325 -2.494 1.00 98.81 84 ALA A N 1
ATOM 632 C CA . ALA A 1 84 ? 14.744 -8.359 -2.139 1.00 98.81 84 ALA A CA 1
ATOM 633 C C . ALA A 1 84 ? 14.233 -6.906 -2.166 1.00 98.81 84 ALA A C 1
ATOM 635 O O . ALA A 1 84 ? 14.532 -6.104 -1.275 1.00 98.81 84 ALA A O 1
ATOM 636 N N . ILE A 1 85 ? 13.398 -6.569 -3.159 1.00 98.94 85 ILE A N 1
ATOM 637 C CA . ILE A 1 85 ? 12.755 -5.252 -3.256 1.00 98.94 85 ILE A CA 1
ATOM 638 C C . ILE A 1 85 ? 11.810 -5.026 -2.071 1.00 98.94 85 ILE A C 1
ATOM 640 O O . ILE A 1 85 ? 11.815 -3.943 -1.485 1.00 98.94 85 ILE A O 1
ATOM 644 N N . ALA A 1 86 ? 10.994 -6.020 -1.710 1.00 98.88 86 ALA A N 1
ATOM 645 C CA . ALA A 1 86 ? 10.055 -5.917 -0.598 1.00 98.88 86 ALA A CA 1
ATOM 646 C C . ALA A 1 86 ? 10.764 -5.797 0.757 1.00 98.88 86 ALA A C 1
ATOM 648 O O . ALA A 1 86 ? 10.329 -4.998 1.587 1.00 98.88 86 ALA A O 1
ATOM 649 N N . GLU A 1 87 ? 11.853 -6.538 0.968 1.00 98.81 87 GLU A N 1
ATOM 650 C CA . GLU A 1 87 ? 12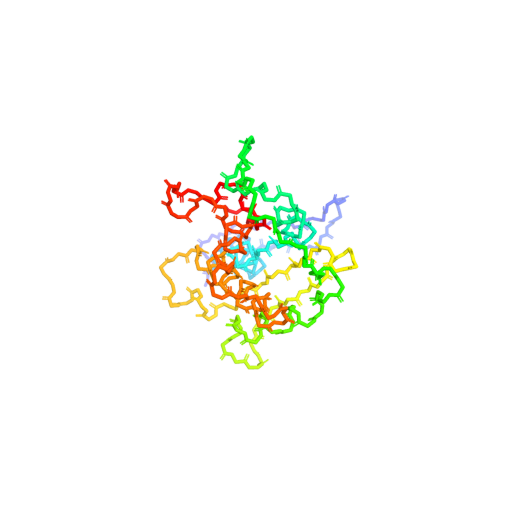.685 -6.456 2.171 1.00 98.81 87 GLU A CA 1
ATOM 651 C C . GLU A 1 87 ? 13.317 -5.067 2.307 1.00 98.81 87 GLU A C 1
ATOM 653 O O . GLU A 1 87 ? 13.077 -4.369 3.293 1.00 98.81 87 GLU A O 1
ATOM 658 N N . THR A 1 88 ? 13.997 -4.594 1.259 1.00 98.88 88 THR A N 1
ATOM 659 C CA . THR A 1 88 ? 14.600 -3.253 1.229 1.00 98.88 88 THR A CA 1
ATOM 660 C C . THR A 1 88 ? 13.551 -2.151 1.410 1.00 98.88 88 THR A C 1
ATOM 662 O O . THR A 1 88 ? 13.769 -1.179 2.134 1.00 98.88 88 THR A O 1
ATOM 665 N N . ALA A 1 89 ? 12.381 -2.280 0.777 1.00 98.88 89 ALA A N 1
ATOM 666 C CA . ALA A 1 89 ? 11.296 -1.324 0.967 1.00 98.88 89 ALA A CA 1
ATOM 667 C C . ALA A 1 89 ? 10.772 -1.351 2.411 1.00 98.88 89 ALA A C 1
ATOM 669 O O . ALA A 1 89 ? 10.512 -0.287 2.974 1.00 98.88 89 ALA A O 1
ATOM 670 N N . LYS A 1 90 ? 10.643 -2.532 3.033 1.00 98.88 90 LYS A N 1
ATOM 671 C CA . LYS A 1 90 ? 10.225 -2.669 4.434 1.00 98.88 90 LYS A CA 1
ATOM 672 C C . LYS A 1 90 ? 11.192 -1.950 5.373 1.00 98.88 90 LYS A C 1
ATOM 674 O O . LYS A 1 90 ? 10.724 -1.174 6.203 1.00 98.88 90 LYS A O 1
ATOM 679 N N . GLU A 1 91 ? 12.500 -2.134 5.195 1.00 98.75 91 GLU A N 1
ATOM 680 C CA . GLU A 1 91 ? 13.535 -1.446 5.982 1.00 98.75 91 GLU A CA 1
ATOM 681 C C . GLU A 1 91 ? 13.401 0.083 5.918 1.00 98.75 91 GLU A C 1
ATOM 683 O O . GLU A 1 91 ? 13.596 0.772 6.916 1.00 98.75 91 GLU A O 1
ATOM 688 N N . MET A 1 92 ? 13.023 0.628 4.757 1.00 98.81 92 MET A N 1
ATOM 689 C CA . MET A 1 92 ? 12.803 2.070 4.583 1.00 98.81 92 MET A CA 1
ATOM 690 C C . MET A 1 92 ? 11.462 2.556 5.156 1.00 98.81 92 MET A C 1
ATOM 692 O O . MET A 1 92 ? 11.331 3.723 5.542 1.00 98.81 92 MET A O 1
ATOM 696 N N . ILE A 1 93 ? 10.438 1.697 5.162 1.00 98.88 93 ILE A N 1
ATOM 697 C CA . ILE A 1 93 ? 9.090 2.032 5.638 1.00 98.88 93 ILE A CA 1
ATOM 698 C C . ILE A 1 93 ? 9.029 1.982 7.163 1.00 98.88 93 ILE A C 1
ATOM 700 O O . ILE A 1 93 ? 8.414 2.872 7.758 1.00 98.88 93 ILE A O 1
ATOM 704 N N . GLN A 1 94 ? 9.655 0.993 7.795 1.00 98.69 94 GLN A N 1
ATOM 705 C CA . GLN A 1 94 ? 9.616 0.842 9.246 1.00 98.69 94 GLN A CA 1
ATOM 706 C C . GLN A 1 94 ? 10.282 2.021 9.971 1.00 98.69 94 GLN A C 1
ATOM 708 O O . GLN A 1 94 ? 11.115 2.745 9.422 1.00 98.69 94 GLN A O 1
ATOM 713 N N . VAL A 1 95 ? 9.849 2.258 11.203 1.00 98.44 95 VAL A N 1
ATOM 714 C CA . VAL A 1 95 ? 10.440 3.215 12.145 1.00 98.44 95 VAL A CA 1
ATOM 715 C C . VAL A 1 95 ? 11.369 2.485 13.117 1.00 98.44 95 VAL A C 1
ATOM 717 O O . VAL A 1 95 ? 12.418 3.018 13.474 1.00 98.44 95 VAL A O 1
ATOM 720 N N . SER A 1 96 ? 11.012 1.262 13.511 1.00 97.69 96 SER A N 1
ATOM 721 C CA . SER A 1 96 ? 11.834 0.363 14.330 1.00 97.69 96 SER A CA 1
ATOM 722 C C . SER A 1 96 ? 11.585 -1.095 13.947 1.00 97.69 96 SER A C 1
ATOM 724 O O . SER A 1 96 ? 10.527 -1.404 13.412 1.00 97.69 96 SER A O 1
ATOM 726 N N . GLU A 1 97 ? 12.522 -1.993 14.258 1.00 95.19 97 GLU A N 1
ATOM 727 C CA . GLU A 1 97 ? 12.443 -3.415 13.870 1.00 95.19 97 GLU A CA 1
ATOM 728 C C . GLU A 1 97 ? 11.183 -4.135 14.390 1.00 95.19 97 GLU A C 1
ATOM 730 O O . GLU A 1 97 ? 10.626 -4.970 13.681 1.00 95.19 97 GLU A O 1
ATOM 735 N N . ASP A 1 98 ? 10.704 -3.767 15.584 1.00 95.62 98 ASP A N 1
ATOM 736 C CA . ASP A 1 98 ? 9.553 -4.395 16.251 1.00 95.62 98 ASP A CA 1
ATOM 737 C C . ASP A 1 98 ? 8.224 -3.626 16.065 1.00 95.62 98 ASP A C 1
ATOM 739 O O . ASP A 1 98 ? 7.279 -3.826 16.834 1.00 95.62 98 ASP A O 1
ATOM 743 N N . ASP A 1 99 ? 8.135 -2.697 15.102 1.00 98.31 99 ASP A N 1
ATOM 744 C CA . ASP A 1 99 ? 6.893 -1.946 14.866 1.00 98.31 99 ASP A CA 1
ATOM 745 C C . ASP A 1 99 ? 5.834 -2.734 14.063 1.00 98.31 99 ASP A C 1
ATOM 747 O O . ASP A 1 99 ? 6.002 -3.900 13.709 1.00 98.31 99 ASP A O 1
ATOM 751 N N . ASP A 1 100 ? 4.686 -2.103 13.794 1.00 98.44 100 ASP A N 1
ATOM 752 C CA . ASP A 1 100 ? 3.554 -2.726 13.103 1.00 98.44 100 ASP A CA 1
ATOM 753 C C . ASP A 1 100 ? 3.615 -2.611 11.563 1.00 98.44 100 ASP A C 1
ATOM 755 O O . ASP A 1 100 ? 2.584 -2.728 10.877 1.00 98.44 100 ASP A O 1
ATOM 759 N N . THR A 1 101 ? 4.812 -2.384 11.006 1.00 98.88 101 THR A N 1
ATOM 760 C CA . THR A 1 101 ? 5.058 -2.388 9.561 1.00 98.88 101 THR A CA 1
ATOM 761 C C . THR A 1 101 ? 4.878 -3.784 8.988 1.00 98.88 101 THR A C 1
ATOM 763 O O . THR A 1 101 ? 5.481 -4.763 9.433 1.00 98.88 101 THR A O 1
ATOM 766 N N . LYS A 1 102 ? 4.117 -3.874 7.897 1.00 98.75 102 LYS A N 1
ATOM 767 C CA . LYS A 1 102 ? 3.957 -5.115 7.140 1.00 98.75 102 LYS A CA 1
ATOM 768 C C . LYS A 1 102 ? 4.218 -4.875 5.662 1.00 98.75 102 LYS A C 1
ATOM 770 O O . LYS A 1 102 ? 3.647 -3.963 5.077 1.00 98.75 102 LYS A O 1
ATOM 775 N N . VAL A 1 103 ? 5.037 -5.725 5.052 1.00 98.81 103 VAL A N 1
ATOM 776 C CA . VAL A 1 103 ? 5.176 -5.830 3.596 1.00 98.81 103 VAL A CA 1
ATOM 777 C C . VAL A 1 103 ? 5.021 -7.303 3.249 1.00 98.81 103 VAL A C 1
ATOM 779 O O . VAL A 1 103 ? 5.835 -8.125 3.656 1.00 98.81 103 VAL A O 1
ATOM 782 N N . GLU A 1 104 ? 3.935 -7.647 2.567 1.00 98.81 104 GLU A N 1
ATOM 783 C CA . GLU A 1 104 ? 3.585 -9.024 2.220 1.00 98.81 104 GLU A CA 1
ATOM 784 C C . GLU A 1 104 ? 3.454 -9.159 0.707 1.00 98.81 104 GLU A C 1
ATOM 786 O O . GLU A 1 104 ? 2.650 -8.469 0.077 1.00 98.81 104 GLU A O 1
ATOM 791 N N . LEU A 1 105 ? 4.230 -10.068 0.119 1.00 98.75 105 LEU A N 1
ATOM 792 C CA . LEU A 1 105 ? 4.107 -10.402 -1.292 1.00 98.75 105 LEU A CA 1
ATOM 793 C C . LEU A 1 105 ? 2.877 -11.275 -1.535 1.00 98.75 105 LEU A C 1
ATOM 795 O O . LEU A 1 105 ? 2.629 -12.256 -0.842 1.00 98.75 105 LEU A O 1
ATOM 799 N N . LEU A 1 106 ? 2.132 -10.941 -2.584 1.00 98.25 106 LEU A N 1
ATOM 800 C CA . LEU A 1 106 ? 0.926 -11.641 -3.003 1.00 98.25 106 LEU A CA 1
ATOM 801 C C . LEU A 1 106 ? 1.078 -12.139 -4.440 1.00 98.25 106 LEU A C 1
ATOM 803 O O . LEU A 1 106 ? 1.806 -11.560 -5.249 1.00 98.25 106 LEU A O 1
ATOM 807 N N . HIS A 1 107 ? 0.325 -13.187 -4.781 1.00 97.12 107 HIS A N 1
ATOM 808 C CA . HIS A 1 107 ? 0.272 -13.752 -6.136 1.00 97.12 107 HIS A CA 1
ATOM 809 C C . HIS A 1 107 ? 1.662 -14.093 -6.710 1.00 97.12 107 HIS A C 1
ATOM 811 O O . HIS A 1 107 ? 1.935 -13.806 -7.875 1.00 97.12 107 HIS A O 1
ATOM 817 N N . GLY A 1 108 ? 2.547 -14.666 -5.885 1.00 95.62 108 GLY A N 1
ATOM 818 C CA . GLY A 1 108 ? 3.909 -15.028 -6.292 1.00 95.62 108 GLY A CA 1
ATOM 819 C C . GLY A 1 108 ? 4.794 -13.819 -6.606 1.00 95.62 108 GLY A C 1
ATOM 820 O O . GLY A 1 108 ? 5.489 -13.829 -7.612 1.00 95.62 108 GLY A O 1
ATOM 821 N N . GLY A 1 109 ? 4.709 -12.751 -5.806 1.00 97.69 109 GLY A N 1
ATOM 822 C CA . GLY A 1 109 ? 5.544 -11.552 -5.965 1.00 97.69 109 GLY A CA 1
ATOM 823 C C . GLY A 1 109 ? 4.996 -10.511 -6.941 1.00 97.69 109 GLY A C 1
ATOM 824 O O . GLY A 1 109 ? 5.543 -9.422 -7.055 1.00 97.69 109 GLY A O 1
ATOM 825 N N . LYS A 1 110 ? 3.873 -10.781 -7.616 1.00 98.75 110 LYS A N 1
ATOM 826 C CA . LYS A 1 110 ? 3.302 -9.828 -8.581 1.00 98.75 110 LYS A CA 1
ATOM 827 C C . LYS A 1 110 ? 2.726 -8.570 -7.938 1.00 98.75 110 LYS A C 1
ATOM 829 O O . LYS A 1 110 ? 2.581 -7.548 -8.608 1.00 98.75 110 LYS A O 1
ATOM 834 N N . ARG A 1 111 ? 2.298 -8.665 -6.679 1.00 98.69 111 ARG A N 1
ATOM 835 C CA . ARG A 1 111 ? 1.758 -7.554 -5.889 1.00 98.69 111 ARG A CA 1
ATOM 836 C C . ARG A 1 111 ? 2.411 -7.558 -4.512 1.00 98.69 111 ARG A C 1
ATOM 838 O O . ARG A 1 111 ? 2.811 -8.618 -4.040 1.00 98.69 111 ARG A O 1
ATOM 845 N N . ALA A 1 112 ? 2.424 -6.408 -3.850 1.00 98.81 112 ALA A N 1
ATOM 846 C CA . ALA A 1 112 ? 2.724 -6.312 -2.427 1.00 98.81 112 ALA A CA 1
ATOM 847 C C . ALA A 1 112 ? 1.580 -5.606 -1.689 1.00 98.81 112 ALA A C 1
ATOM 849 O O . ALA A 1 112 ? 1.081 -4.573 -2.141 1.00 98.81 112 ALA A O 1
ATOM 850 N N . LEU A 1 113 ? 1.166 -6.170 -0.557 1.00 98.88 113 LEU A N 1
ATOM 851 C CA . LEU A 1 113 ? 0.363 -5.489 0.447 1.00 98.88 113 LEU A CA 1
ATOM 852 C C . LEU A 1 113 ? 1.321 -4.815 1.420 1.00 98.88 113 LEU A C 1
ATOM 854 O O . LEU A 1 113 ? 2.147 -5.476 2.046 1.00 98.88 113 LEU A O 1
ATOM 858 N N . VAL A 1 114 ? 1.196 -3.501 1.548 1.00 98.94 114 VAL A N 1
ATOM 859 C CA . VAL A 1 114 ? 2.019 -2.692 2.442 1.00 98.94 114 VAL A CA 1
ATOM 860 C C . VAL A 1 114 ? 1.119 -2.095 3.504 1.00 98.94 114 VAL A C 1
ATOM 862 O O . VAL A 1 114 ? 0.148 -1.425 3.171 1.00 98.94 114 VAL A O 1
ATOM 865 N N . GLN A 1 115 ? 1.439 -2.309 4.775 1.00 98.88 115 GLN A N 1
ATOM 866 C CA . GLN A 1 115 ? 0.860 -1.566 5.884 1.00 98.88 115 GLN A CA 1
ATOM 867 C C . GLN A 1 115 ? 1.953 -0.718 6.521 1.00 98.88 115 GLN A C 1
ATOM 869 O O . GLN A 1 115 ? 2.874 -1.238 7.150 1.00 98.88 115 GLN A O 1
ATOM 874 N N . VAL A 1 116 ? 1.848 0.593 6.322 1.00 98.88 116 VAL A N 1
ATOM 875 C CA . VAL A 1 116 ? 2.755 1.592 6.897 1.00 98.88 116 VAL A CA 1
ATOM 876 C C . VAL A 1 116 ? 2.539 1.638 8.421 1.00 98.88 116 VAL A C 1
ATOM 878 O O . VAL A 1 116 ? 1.389 1.499 8.858 1.00 98.88 116 VAL A O 1
ATOM 881 N N . PRO A 1 117 ? 3.591 1.806 9.246 1.00 98.69 117 PRO A N 1
ATOM 882 C CA . PRO A 1 117 ? 3.453 1.714 10.696 1.00 98.69 117 PRO A CA 1
ATOM 883 C C . PRO A 1 117 ? 2.630 2.872 11.258 1.00 98.69 117 PRO A C 1
ATOM 885 O O . PRO A 1 117 ? 2.724 4.008 10.769 1.00 98.69 117 PRO A O 1
ATOM 888 N N . THR A 1 118 ? 1.839 2.618 12.304 1.00 98.19 118 THR A N 1
ATOM 889 C CA . THR A 1 118 ? 0.952 3.631 12.907 1.00 98.19 118 THR A CA 1
ATOM 890 C C . THR A 1 118 ? 1.711 4.858 13.391 1.00 98.19 118 THR A C 1
ATOM 892 O O . THR A 1 118 ? 1.198 5.968 13.253 1.00 98.19 118 THR A O 1
ATOM 895 N N . THR A 1 119 ? 2.954 4.693 13.847 1.00 98.31 119 THR A N 1
ATOM 896 C CA . THR A 1 119 ? 3.837 5.776 14.311 1.00 98.31 119 THR A CA 1
ATOM 897 C C . THR A 1 119 ? 3.990 6.899 13.279 1.00 98.31 119 THR A C 1
ATOM 899 O O . THR A 1 119 ? 4.043 8.075 13.632 1.00 98.31 119 THR A O 1
ATOM 902 N N . ARG A 1 120 ? 3.986 6.583 11.974 1.00 98.50 120 ARG A N 1
ATOM 903 C CA . ARG A 1 120 ? 4.046 7.614 10.921 1.00 98.50 120 ARG A CA 1
ATOM 904 C C . ARG A 1 120 ? 2.772 8.454 10.839 1.00 98.50 120 ARG A C 1
ATOM 906 O O . ARG A 1 120 ? 2.850 9.622 10.478 1.00 98.50 120 ARG A O 1
ATOM 913 N N . PHE A 1 121 ? 1.618 7.889 11.190 1.00 98.12 121 PHE A N 1
ATOM 914 C CA . PHE A 1 121 ? 0.334 8.597 11.207 1.00 98.12 121 PHE A CA 1
ATOM 915 C C . PHE A 1 121 ? 0.148 9.445 12.461 1.00 98.12 121 PHE A C 1
ATOM 917 O O . PHE A 1 121 ? -0.614 10.403 12.421 1.00 98.12 121 PHE A O 1
ATOM 924 N N . GLU A 1 122 ? 0.831 9.115 13.557 1.00 96.75 122 GLU A N 1
ATOM 925 C CA . GLU A 1 122 ? 0.803 9.915 14.788 1.00 96.75 122 GLU A CA 1
ATOM 926 C C . GLU A 1 122 ? 1.472 11.283 14.598 1.00 96.75 122 GLU A C 1
ATOM 928 O O . GLU A 1 122 ? 1.057 12.262 15.213 1.00 96.75 122 GLU A O 1
ATOM 933 N N . ALA A 1 123 ? 2.467 11.361 13.708 1.00 96.19 123 ALA A N 1
ATOM 934 C CA . ALA A 1 123 ? 3.169 12.595 13.357 1.00 96.19 123 ALA A CA 1
ATOM 935 C C . ALA A 1 123 ? 2.684 13.242 12.042 1.00 96.19 123 ALA A C 1
ATOM 937 O O . ALA A 1 123 ? 3.141 14.331 11.690 1.00 96.19 123 ALA A O 1
ATOM 938 N N . ALA A 1 124 ? 1.786 12.589 11.298 1.00 98.12 124 ALA A N 1
ATOM 939 C CA . ALA A 1 124 ? 1.255 13.105 10.039 1.00 98.12 124 ALA A CA 1
ATOM 940 C C . ALA A 1 124 ? -0.056 13.868 10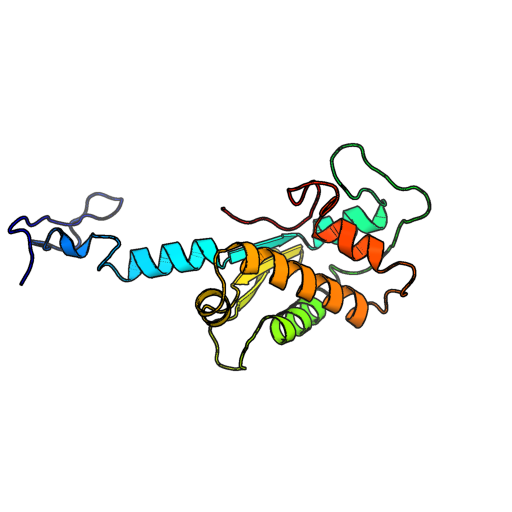.251 1.00 98.12 124 ALA A C 1
ATOM 942 O O . ALA A 1 124 ? -0.883 13.510 11.087 1.00 98.12 124 ALA A O 1
ATOM 943 N N . ALA A 1 125 ? -0.283 14.897 9.433 1.00 98.44 125 ALA A N 1
ATOM 944 C CA . ALA A 1 125 ? -1.558 15.609 9.430 1.00 98.44 125 ALA A CA 1
ATOM 945 C C . ALA A 1 125 ? -2.714 14.726 8.920 1.00 98.44 125 ALA A C 1
ATOM 947 O O . ALA A 1 125 ? -3.835 14.819 9.417 1.00 98.44 125 ALA A O 1
ATOM 948 N N . GLU A 1 126 ? -2.455 13.875 7.922 1.00 98.31 126 GLU A N 1
ATOM 949 C CA . GLU A 1 126 ? -3.470 13.053 7.258 1.00 98.31 126 GLU A CA 1
ATOM 950 C C . GLU A 1 126 ? -2.889 11.730 6.701 1.00 98.31 126 GLU A C 1
ATOM 952 O O . GLU A 1 126 ? -1.833 11.277 7.141 1.00 98.31 126 GLU A O 1
ATOM 957 N N . TYR A 1 127 ? -3.628 11.034 5.830 1.00 98.19 127 TYR A N 1
ATOM 958 C CA . TYR A 1 127 ? -3.368 9.642 5.436 1.00 98.19 127 TYR A CA 1
ATOM 959 C C . TYR A 1 127 ? -2.519 9.459 4.170 1.00 98.19 127 TYR A C 1
ATOM 961 O O . TYR A 1 127 ? -2.025 8.356 3.937 1.00 98.19 127 TYR A O 1
ATOM 969 N N . SER A 1 128 ? -2.280 10.505 3.381 1.00 98.56 128 SER A N 1
ATOM 970 C CA . SER A 1 128 ? -1.462 10.459 2.160 1.00 98.56 128 SER A CA 1
ATOM 971 C C . SER A 1 128 ? 0.000 10.115 2.451 1.00 98.56 128 SER A C 1
ATOM 973 O O . SER A 1 128 ? 0.735 9.705 1.552 1.00 98.56 128 SER A O 1
ATOM 975 N N . VAL A 1 129 ? 0.421 10.178 3.720 1.00 98.75 129 VAL A N 1
ATOM 976 C CA . VAL A 1 129 ? 1.691 9.601 4.177 1.00 98.75 129 VAL A CA 1
ATOM 977 C C . VAL A 1 129 ? 1.836 8.126 3.772 1.00 98.75 129 VAL A C 1
ATOM 979 O O . VAL A 1 129 ? 2.939 7.717 3.418 1.00 98.75 129 VAL A O 1
ATOM 982 N N . ALA A 1 130 ? 0.749 7.339 3.737 1.00 98.81 130 ALA A N 1
ATOM 983 C CA . ALA A 1 130 ? 0.811 5.922 3.372 1.00 98.81 130 ALA A CA 1
ATOM 984 C C . ALA A 1 130 ? 1.291 5.698 1.926 1.00 98.81 130 ALA A C 1
ATOM 986 O O . ALA A 1 130 ? 2.351 5.084 1.741 1.00 98.81 130 ALA A O 1
ATOM 987 N N . PRO A 1 131 ? 0.579 6.193 0.890 1.00 98.81 131 PRO A N 1
ATOM 988 C CA . PRO A 1 131 ? 1.018 6.023 -0.491 1.00 98.81 131 PRO A CA 1
ATOM 989 C C . PRO A 1 131 ? 2.348 6.733 -0.779 1.00 98.81 131 PRO A C 1
ATOM 991 O O . PRO A 1 131 ? 3.156 6.189 -1.527 1.00 98.81 131 PRO A O 1
ATOM 994 N N . LEU A 1 132 ? 2.634 7.893 -0.172 1.00 98.88 132 LEU A N 1
ATOM 995 C CA . LEU A 1 132 ? 3.871 8.642 -0.440 1.00 98.88 132 LEU A CA 1
ATOM 996 C C . LEU A 1 132 ? 5.130 7.963 0.120 1.00 98.88 132 LEU A C 1
ATOM 998 O O . LEU A 1 132 ? 6.145 7.882 -0.580 1.00 98.88 132 LEU A O 1
ATOM 1002 N N . VAL A 1 133 ? 5.072 7.448 1.353 1.00 98.88 133 VAL A N 1
ATOM 1003 C CA . VAL A 1 133 ? 6.177 6.678 1.950 1.00 98.88 133 VAL A CA 1
ATOM 1004 C C . VAL A 1 133 ? 6.369 5.370 1.190 1.00 98.88 133 VAL A C 1
ATOM 1006 O O . VAL A 1 133 ? 7.490 5.061 0.793 1.00 98.88 133 VAL A O 1
ATOM 1009 N N . THR A 1 134 ? 5.277 4.656 0.900 1.00 98.94 134 THR A N 1
ATOM 1010 C CA . THR A 1 134 ? 5.326 3.400 0.135 1.00 98.94 134 THR A CA 1
ATOM 1011 C C . THR A 1 134 ? 5.938 3.612 -1.250 1.00 98.94 134 THR A C 1
ATOM 1013 O O . THR A 1 134 ? 6.863 2.899 -1.629 1.00 98.94 134 THR A O 1
ATOM 1016 N N . ALA A 1 135 ? 5.492 4.628 -1.996 1.00 98.88 135 ALA A N 1
ATOM 1017 C CA . ALA A 1 135 ? 6.032 4.931 -3.319 1.00 98.88 135 ALA A CA 1
ATOM 1018 C C . ALA A 1 135 ? 7.531 5.240 -3.276 1.00 98.88 135 ALA A C 1
ATOM 1020 O O . ALA A 1 135 ? 8.285 4.766 -4.122 1.00 98.88 135 ALA A O 1
ATOM 1021 N N . SER A 1 136 ? 7.959 6.033 -2.291 1.00 98.88 136 SER A N 1
ATOM 1022 C CA . SER A 1 136 ? 9.358 6.443 -2.146 1.00 98.88 136 SER A CA 1
ATOM 1023 C C . SER A 1 136 ? 10.261 5.278 -1.747 1.00 98.88 136 SER A C 1
ATOM 1025 O O . SER A 1 136 ? 11.394 5.201 -2.221 1.00 98.88 136 SER A O 1
ATOM 1027 N N . ALA A 1 137 ? 9.767 4.366 -0.908 1.00 98.94 137 ALA A N 1
ATOM 1028 C CA . ALA A 1 137 ? 10.488 3.164 -0.511 1.00 98.94 137 ALA A CA 1
ATOM 1029 C C . ALA A 1 137 ? 10.646 2.191 -1.686 1.00 98.94 137 ALA A C 1
ATOM 1031 O O . ALA A 1 137 ? 11.763 1.803 -2.003 1.00 98.94 137 ALA A O 1
ATOM 1032 N N . PHE A 1 138 ? 9.564 1.872 -2.405 1.00 98.94 138 PHE A N 1
ATOM 1033 C CA . PHE A 1 138 ? 9.639 0.979 -3.569 1.00 98.94 138 PHE A CA 1
ATOM 1034 C C . PHE A 1 138 ? 10.445 1.581 -4.726 1.00 98.94 138 PHE A C 1
ATOM 1036 O O . PHE A 1 138 ? 11.153 0.854 -5.415 1.00 98.94 138 PHE A O 1
ATOM 1043 N N . LEU A 1 139 ? 10.400 2.904 -4.919 1.00 98.81 139 LEU A N 1
ATOM 1044 C CA . LEU A 1 139 ? 11.263 3.602 -5.875 1.00 98.81 139 LEU A CA 1
ATOM 1045 C C . LEU A 1 139 ? 12.743 3.376 -5.556 1.00 98.81 139 LEU A C 1
ATOM 1047 O O . LEU A 1 139 ? 13.505 2.975 -6.432 1.00 98.81 139 LEU A O 1
ATOM 1051 N N . GLN A 1 140 ? 13.145 3.648 -4.314 1.00 98.88 140 GLN A N 1
ATOM 1052 C CA . GLN A 1 140 ? 14.536 3.512 -3.887 1.00 98.88 140 GLN A CA 1
ATOM 1053 C C . GLN A 1 140 ? 14.982 2.050 -3.855 1.00 98.88 140 GLN A C 1
ATOM 1055 O O . GLN A 1 140 ? 16.096 1.763 -4.279 1.00 98.88 140 GLN A O 1
ATOM 1060 N N . ALA A 1 141 ? 14.112 1.134 -3.427 1.00 98.88 141 ALA A N 1
ATOM 1061 C CA . ALA A 1 141 ? 14.378 -0.298 -3.449 1.00 98.88 141 ALA A CA 1
ATOM 1062 C C . ALA A 1 141 ? 14.627 -0.798 -4.878 1.00 98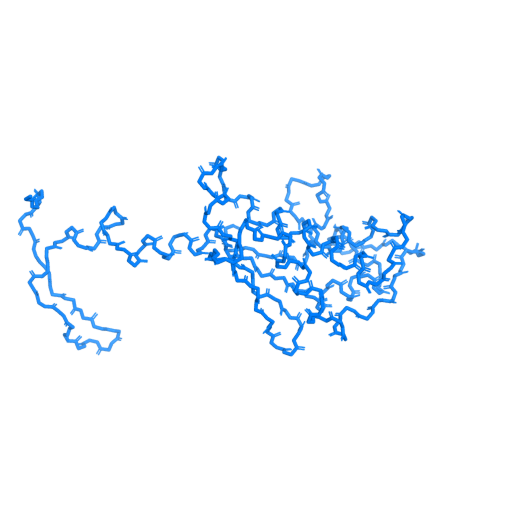.88 141 ALA A C 1
ATOM 1064 O O . ALA A 1 141 ? 15.643 -1.430 -5.125 1.00 98.88 141 ALA A O 1
ATOM 1065 N N . ILE A 1 142 ? 13.778 -0.441 -5.848 1.00 98.88 142 ILE A N 1
ATOM 1066 C CA . ILE A 1 142 ? 13.991 -0.825 -7.254 1.00 98.88 142 ILE A CA 1
ATOM 1067 C C . ILE A 1 142 ? 15.292 -0.228 -7.802 1.00 98.88 142 ILE A C 1
ATOM 1069 O O . ILE A 1 142 ? 16.041 -0.928 -8.477 1.00 98.88 142 ILE A O 1
ATOM 1073 N N . ILE A 1 143 ? 15.581 1.046 -7.513 1.00 98.88 143 ILE A N 1
ATOM 1074 C CA . ILE A 1 143 ? 16.828 1.684 -7.964 1.00 98.88 143 ILE A CA 1
ATOM 1075 C C . ILE A 1 143 ? 18.053 0.967 -7.387 1.00 98.88 143 ILE A C 1
ATOM 1077 O O . ILE A 1 143 ? 19.002 0.728 -8.125 1.00 98.88 143 ILE A O 1
ATOM 1081 N N . LYS A 1 144 ? 18.027 0.630 -6.093 1.00 98.69 144 LYS A N 1
ATOM 1082 C CA . LYS A 1 144 ? 19.134 -0.025 -5.387 1.00 98.69 144 LYS A CA 1
ATOM 1083 C C . LYS A 1 144 ? 19.334 -1.466 -5.853 1.00 98.69 144 LYS A C 1
ATOM 1085 O O . LYS A 1 144 ? 20.443 -1.821 -6.229 1.00 98.69 144 LYS A O 1
ATOM 1090 N N . GLU A 1 145 ? 18.281 -2.277 -5.830 1.00 98.69 145 GLU A N 1
ATOM 1091 C CA . GLU A 1 145 ? 18.381 -3.717 -6.099 1.00 98.69 145 GLU A CA 1
ATOM 1092 C C . GLU A 1 145 ? 18.650 -4.021 -7.579 1.00 98.69 145 GLU A C 1
ATOM 1094 O O . GLU A 1 145 ? 19.245 -5.047 -7.896 1.00 98.69 145 GLU A O 1
ATOM 1099 N N . LEU A 1 146 ? 18.250 -3.125 -8.492 1.00 98.50 146 LEU A N 1
ATOM 1100 C CA . LEU A 1 146 ? 18.418 -3.305 -9.940 1.00 98.50 146 LEU A CA 1
ATOM 1101 C C . LEU A 1 146 ? 19.403 -2.309 -10.578 1.00 98.50 146 LEU A C 1
ATOM 1103 O O . LEU A 1 146 ? 19.424 -2.187 -11.801 1.00 98.50 146 LEU A O 1
ATOM 1107 N N . ASP A 1 147 ? 20.190 -1.595 -9.764 1.00 98.06 147 ASP A N 1
ATOM 1108 C CA . ASP A 1 147 ? 21.234 -0.637 -10.177 1.00 98.06 147 ASP A CA 1
ATOM 1109 C C . ASP A 1 147 ? 20.780 0.340 -11.283 1.00 98.06 147 ASP A C 1
ATOM 1111 O O . ASP A 1 147 ? 21.419 0.533 -12.322 1.00 98.06 147 ASP A O 1
ATOM 1115 N N . VAL A 1 148 ? 19.606 0.948 -11.089 1.00 98.56 148 VAL A N 1
ATOM 1116 C CA . VAL A 1 148 ? 19.026 1.853 -12.089 1.00 98.56 148 VAL A CA 1
ATOM 1117 C C . VAL A 1 148 ? 19.814 3.160 -12.124 1.00 98.56 148 VAL A C 1
ATOM 1119 O O . VAL A 1 148 ? 19.942 3.861 -11.119 1.00 98.56 148 VAL A O 1
ATOM 1122 N N . SER A 1 149 ? 20.281 3.544 -13.315 1.00 98.44 149 SER A N 1
ATOM 1123 C CA . SER A 1 149 ? 21.074 4.759 -13.500 1.00 98.44 149 SER A CA 1
ATOM 1124 C C . SER A 1 149 ? 20.325 6.027 -13.062 1.00 98.44 149 SER A C 1
ATOM 1126 O O . SER A 1 149 ? 19.101 6.143 -13.184 1.00 98.44 149 SER A O 1
ATOM 1128 N N . MET A 1 150 ? 21.073 7.053 -12.646 1.00 98.31 150 MET A N 1
ATOM 1129 C CA . MET A 1 150 ? 20.515 8.377 -12.333 1.00 98.31 150 MET A CA 1
ATOM 1130 C C . MET A 1 150 ? 19.709 8.974 -13.503 1.00 98.31 150 MET A C 1
ATOM 1132 O O . MET A 1 150 ? 18.753 9.721 -13.285 1.00 98.31 150 MET A O 1
ATOM 1136 N N . TYR A 1 151 ? 20.068 8.641 -14.746 1.00 98.50 151 TYR A N 1
ATOM 1137 C CA . TYR A 1 151 ? 19.379 9.133 -15.937 1.00 98.50 151 TYR A CA 1
ATOM 1138 C C . TYR A 1 151 ? 18.029 8.449 -16.159 1.00 98.50 151 TYR A C 1
ATOM 1140 O O . TYR A 1 151 ? 17.157 9.036 -16.799 1.00 98.50 151 TYR A O 1
ATOM 1148 N N . ASP A 1 152 ? 17.813 7.267 -15.583 1.00 98.69 152 ASP A N 1
ATOM 1149 C CA . ASP A 1 152 ? 16.644 6.415 -15.821 1.00 98.69 152 ASP A CA 1
ATOM 1150 C C . ASP A 1 152 ? 15.724 6.280 -14.604 1.00 98.69 152 ASP A C 1
ATOM 1152 O O . ASP A 1 152 ? 14.530 6.023 -14.759 1.00 98.69 152 ASP A O 1
ATOM 1156 N N . ALA A 1 153 ? 16.220 6.581 -13.403 1.00 98.69 153 ALA A N 1
ATOM 1157 C CA . ALA A 1 153 ? 15.467 6.544 -12.147 1.00 98.69 153 ALA A CA 1
ATOM 1158 C C . ALA A 1 153 ? 14.132 7.324 -12.184 1.00 98.69 153 ALA A C 1
ATOM 1160 O O . ALA A 1 153 ? 13.146 6.938 -11.551 1.00 98.69 153 ALA A O 1
ATOM 1161 N N . ASN A 1 154 ? 14.054 8.403 -12.972 1.00 98.69 154 ASN A N 1
ATOM 1162 C CA . ASN A 1 154 ? 12.814 9.165 -13.162 1.00 98.69 154 ASN A CA 1
ATOM 1163 C C . ASN A 1 154 ? 11.683 8.339 -13.808 1.00 98.69 154 ASN A C 1
ATOM 1165 O O . ASN A 1 154 ? 10.514 8.567 -13.489 1.00 98.69 154 ASN A O 1
ATOM 1169 N N . MET A 1 155 ? 12.005 7.349 -14.647 1.00 98.81 155 MET A N 1
ATOM 1170 C CA . MET A 1 155 ? 11.009 6.451 -15.238 1.00 98.81 155 MET A CA 1
ATOM 1171 C C . MET A 1 155 ? 10.433 5.491 -14.199 1.00 98.81 155 MET A C 1
ATOM 1173 O O . MET A 1 155 ? 9.225 5.263 -14.204 1.00 98.81 155 MET A O 1
ATOM 1177 N N . VAL A 1 156 ? 11.247 5.007 -13.252 1.00 98.81 156 VAL A N 1
ATOM 1178 C CA . VAL A 1 156 ? 10.772 4.192 -12.117 1.00 98.81 156 VAL A CA 1
ATOM 1179 C C . VAL A 1 156 ? 9.778 4.994 -11.276 1.00 98.81 156 VAL A C 1
ATOM 1181 O O . VAL A 1 156 ? 8.678 4.526 -10.979 1.00 98.81 156 VAL A O 1
ATOM 1184 N N . LYS A 1 157 ? 10.090 6.265 -10.990 1.00 98.88 157 LYS A N 1
ATOM 1185 C CA . LYS A 1 157 ? 9.169 7.171 -10.287 1.00 98.88 157 LYS A CA 1
ATOM 1186 C C . LYS A 1 157 ? 7.855 7.377 -11.055 1.00 98.88 157 LYS A C 1
ATOM 1188 O O . LYS A 1 157 ? 6.784 7.401 -10.440 1.00 98.88 157 LYS A O 1
ATOM 1193 N N . ALA A 1 158 ? 7.915 7.538 -12.375 1.00 98.81 158 ALA A N 1
ATOM 1194 C CA . ALA A 1 158 ? 6.725 7.698 -13.208 1.00 98.81 158 ALA A CA 1
ATOM 1195 C C . ALA A 1 158 ? 5.886 6.408 -13.295 1.00 98.81 158 ALA A C 1
ATOM 1197 O O . ALA A 1 158 ? 4.661 6.487 -13.343 1.00 98.81 158 ALA A O 1
ATOM 1198 N N . ALA A 1 159 ? 6.515 5.230 -13.268 1.00 98.88 159 ALA A N 1
ATOM 1199 C CA . ALA A 1 159 ? 5.822 3.943 -13.255 1.00 98.88 159 ALA A CA 1
ATOM 1200 C C . ALA A 1 159 ? 5.111 3.665 -11.919 1.00 98.88 159 ALA A C 1
ATOM 1202 O O . ALA A 1 159 ? 4.035 3.071 -11.913 1.00 98.88 159 ALA A O 1
ATOM 1203 N N . ILE A 1 160 ? 5.669 4.123 -10.794 1.00 98.81 160 ILE A N 1
ATOM 1204 C CA . ILE A 1 160 ? 5.077 3.923 -9.461 1.00 98.81 160 ILE A CA 1
ATOM 1205 C C . ILE A 1 160 ? 3.962 4.935 -9.183 1.00 98.81 160 ILE A C 1
ATOM 1207 O O . ILE A 1 160 ? 2.844 4.541 -8.865 1.00 98.81 160 ILE A O 1
ATOM 1211 N N . LEU A 1 161 ? 4.247 6.237 -9.308 1.00 98.62 161 LEU A N 1
ATOM 1212 C CA . LEU A 1 161 ? 3.352 7.311 -8.841 1.00 98.62 161 LEU A CA 1
ATOM 1213 C C . LEU A 1 161 ? 2.718 8.114 -9.994 1.00 98.62 161 LEU A C 1
ATOM 1215 O O . LEU A 1 161 ? 2.095 9.155 -9.781 1.00 98.62 161 LEU A O 1
ATOM 1219 N N . GLY A 1 162 ? 2.894 7.654 -11.231 1.00 98.62 162 GLY A N 1
ATOM 1220 C CA . GLY A 1 162 ? 2.241 8.240 -12.392 1.00 98.62 162 GLY A CA 1
ATOM 1221 C C . GLY A 1 162 ? 2.704 9.665 -12.691 1.00 98.62 162 GLY A C 1
ATOM 1222 O O . GLY A 1 162 ? 3.881 10.010 -12.561 1.00 98.62 162 GLY A O 1
ATOM 1223 N N . ARG A 1 163 ? 1.749 10.502 -13.110 1.00 98.69 163 ARG A N 1
ATOM 1224 C CA . ARG A 1 163 ? 1.972 11.884 -13.566 1.00 98.69 163 ARG A CA 1
ATOM 1225 C C . ARG A 1 163 ? 2.134 12.906 -12.427 1.00 98.69 163 ARG A C 1
ATOM 1227 O O . ARG A 1 163 ? 2.387 14.080 -12.692 1.00 98.69 163 ARG A O 1
ATOM 1234 N N . TYR A 1 164 ? 2.033 12.493 -11.166 1.00 98.50 164 TYR A N 1
ATOM 1235 C CA . TYR A 1 164 ? 2.264 13.388 -10.031 1.00 98.50 164 TYR A CA 1
ATOM 1236 C C . TYR A 1 164 ? 3.715 13.924 -10.024 1.00 98.50 164 TYR A C 1
ATOM 1238 O O . TYR A 1 164 ? 4.647 13.107 -10.119 1.00 98.50 164 TYR A O 1
ATOM 1246 N N . PRO A 1 165 ? 3.947 15.249 -9.866 1.00 98.31 165 PRO A N 1
ATOM 1247 C CA . PRO A 1 165 ? 3.000 16.279 -9.396 1.00 98.31 165 PRO A CA 1
ATOM 1248 C C . PRO A 1 165 ? 2.350 17.147 -10.488 1.00 98.31 165 PRO A C 1
ATOM 1250 O O . PRO A 1 165 ? 1.671 18.118 -10.167 1.00 98.31 165 PRO A O 1
ATOM 1253 N N . GLN A 1 166 ? 2.545 16.841 -11.774 1.00 98.44 166 GLN A N 1
ATOM 1254 C CA . GLN A 1 166 ? 1.852 17.575 -12.842 1.00 98.44 166 GLN A CA 1
ATOM 1255 C C . GLN A 1 166 ? 0.332 17.356 -12.767 1.00 98.44 166 GLN A C 1
ATOM 1257 O O . GLN A 1 166 ? -0.442 18.264 -13.061 1.00 98.44 166 GLN A O 1
ATOM 1262 N N . SER A 1 167 ? -0.103 16.152 -12.385 1.00 97.88 167 SER A N 1
ATOM 1263 C CA . SER A 1 167 ? -1.459 15.908 -11.887 1.00 97.88 167 SER A CA 1
ATOM 1264 C C . SER A 1 167 ? -1.495 16.024 -10.364 1.00 97.88 167 SER A C 1
ATOM 1266 O O . SER A 1 167 ? -0.531 15.657 -9.694 1.00 97.88 167 SER A O 1
ATOM 1268 N N . VAL A 1 168 ? -2.634 16.469 -9.824 1.00 97.31 168 VAL A N 1
ATOM 1269 C CA . VAL A 1 168 ? -2.891 16.459 -8.372 1.00 97.31 168 VAL A CA 1
ATOM 1270 C C . VAL A 1 168 ? -2.926 15.020 -7.840 1.00 97.31 168 VAL A C 1
ATOM 1272 O O . VAL A 1 168 ? -2.369 14.731 -6.788 1.00 97.31 168 VAL A O 1
ATOM 1275 N N . GLU A 1 169 ? -3.530 14.111 -8.605 1.00 97.31 169 GLU A N 1
ATOM 1276 C CA . GLU A 1 169 ? -3.658 12.686 -8.286 1.00 97.31 169 GLU A CA 1
ATOM 1277 C C . GLU A 1 169 ? -2.456 11.861 -8.777 1.00 97.31 169 GLU A C 1
ATOM 1279 O O . GLU A 1 169 ? -1.671 12.307 -9.623 1.00 97.31 169 GLU A O 1
ATOM 1284 N N . TYR A 1 170 ? -2.368 10.601 -8.340 1.00 98.12 170 TYR A N 1
ATOM 1285 C CA . TYR A 1 170 ? -1.389 9.606 -8.809 1.00 98.12 170 TYR A CA 1
ATOM 1286 C C . TYR A 1 170 ? -1.778 8.992 -10.166 1.00 98.12 170 TYR A C 1
ATOM 1288 O O . TYR A 1 170 ? -1.760 7.776 -10.360 1.00 98.12 170 TYR A O 1
ATOM 1296 N N . LEU A 1 171 ? -2.165 9.841 -11.124 1.00 98.12 171 LEU A N 1
ATOM 1297 C CA . LEU A 1 171 ? -2.721 9.430 -12.412 1.00 98.12 171 LEU A CA 1
ATOM 1298 C C . LEU A 1 171 ? -1.753 8.521 -13.183 1.00 98.12 171 LEU A C 1
ATOM 1300 O O . LEU A 1 171 ? -0.680 8.954 -13.615 1.00 98.12 171 LEU A O 1
ATOM 1304 N N . GLY A 1 172 ? -2.169 7.273 -13.403 1.00 97.62 172 GLY A N 1
ATOM 1305 C CA . GLY A 1 172 ? -1.371 6.262 -14.099 1.00 97.62 172 GLY A CA 1
ATOM 1306 C C . GLY A 1 172 ? -0.251 5.642 -13.265 1.00 97.62 172 GLY A C 1
ATOM 1307 O O . GLY A 1 172 ? 0.648 5.043 -13.849 1.00 97.62 172 GLY A O 1
ATOM 1308 N N . GLY A 1 173 ? -0.269 5.825 -11.943 1.00 98.00 173 GLY A N 1
ATOM 1309 C CA . GLY A 1 173 ? 0.588 5.086 -11.025 1.00 98.00 173 GLY A CA 1
ATOM 1310 C C . GLY A 1 173 ? 0.149 3.629 -10.870 1.00 98.00 173 GLY A C 1
ATOM 1311 O O . GLY A 1 173 ? -0.972 3.256 -11.214 1.00 98.00 173 GLY A O 1
ATOM 1312 N N . ASN A 1 174 ? 1.047 2.809 -10.331 1.00 98.81 174 ASN A N 1
ATOM 1313 C CA . ASN A 1 174 ? 0.835 1.384 -10.069 1.00 98.81 174 ASN A CA 1
ATOM 1314 C C . ASN A 1 174 ? 0.754 1.074 -8.565 1.00 98.81 174 ASN A C 1
ATOM 1316 O O . ASN A 1 174 ? 1.042 -0.043 -8.132 1.00 98.81 174 ASN A O 1
ATOM 1320 N N . ILE A 1 175 ? 0.349 2.062 -7.770 1.00 98.75 175 ILE A N 1
ATOM 1321 C CA . ILE A 1 175 ? -0.060 1.877 -6.378 1.00 98.75 175 ILE A CA 1
ATOM 1322 C C . ILE A 1 175 ? -1.508 2.326 -6.202 1.00 98.75 175 ILE A C 1
ATOM 1324 O O . ILE A 1 175 ? -1.969 3.222 -6.909 1.00 98.75 175 ILE A O 1
ATOM 1328 N N . ALA A 1 176 ? -2.213 1.711 -5.260 1.00 98.75 176 ALA A N 1
ATOM 1329 C CA . ALA A 1 176 ? -3.603 2.029 -4.965 1.00 98.75 176 ALA A CA 1
ATOM 1330 C C . ALA A 1 176 ? -3.883 1.989 -3.459 1.00 98.75 176 ALA A C 1
ATOM 1332 O O . ALA A 1 176 ? -3.312 1.181 -2.722 1.00 98.75 176 ALA A O 1
ATOM 1333 N N . THR A 1 177 ? -4.799 2.847 -3.026 1.00 98.69 177 THR A N 1
ATOM 1334 C CA . THR A 1 177 ? -5.366 2.913 -1.674 1.00 98.69 177 THR A CA 1
ATOM 1335 C C . THR A 1 177 ? -6.881 2.746 -1.756 1.00 98.69 177 THR A C 1
ATOM 1337 O O . THR A 1 177 ? -7.470 2.915 -2.821 1.00 98.69 177 THR A O 1
ATOM 1340 N N . MET A 1 178 ? -7.525 2.383 -0.642 1.00 98.50 178 MET A N 1
ATOM 1341 C CA . MET A 1 178 ? -8.995 2.411 -0.568 1.00 98.50 178 MET A CA 1
ATOM 1342 C C . MET A 1 178 ? -9.553 3.841 -0.470 1.00 98.50 178 MET A C 1
ATOM 1344 O O . MET A 1 178 ? -10.703 4.058 -0.845 1.00 98.50 178 MET A O 1
ATOM 1348 N N . LEU A 1 179 ? -8.756 4.770 0.074 1.00 97.06 179 LEU A N 1
ATOM 1349 C CA . LEU A 1 179 ? -9.046 6.206 0.177 1.00 97.06 179 LEU A CA 1
ATOM 1350 C C . LEU A 1 179 ? -8.622 6.961 -1.081 1.00 97.06 179 LEU A C 1
ATOM 1352 O O . LEU A 1 179 ? -7.648 6.496 -1.723 1.00 97.06 179 LEU A O 1
#

pLDDT: mean 97.99, std 3.16, range [61.97, 98.94]